Protein AF-A0A2S9MYQ3-F1 (afdb_monomer_lite)

InterPro domains:
  IPR003611 Nuclease associated modular domain 3 [PF07460] (13-32)
  IPR003611 Nuclease associated modular domain 3 [SM00496] (12-28)

Organism: NCBI:txid87883

pL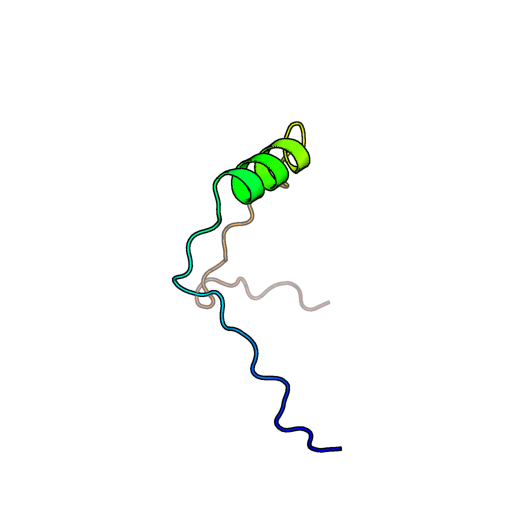DDT: mean 79.1, std 16.09, range [46.56, 97.88]

Foldseek 3Di:
DDPPPPPPPPCPPPDDDPVVVVVVCVVCPPPDDPDDDPDDDPVRDDPDDPD

Secondary structure (DSSP, 8-state):
--GGG------TTPPPPHHHHHHHHHHHTTPPPPPP-----GGG-------

Sequence (51 aa):
MDESKLKKFDRTGTKHSEETKKKISEAQKGKKRGKYRPRVKKDNKPEGDKQ

Structure (mmCIF, N/CA/C/O backbone):
data_AF-A0A2S9MYQ3-F1
#
_entry.id   AF-A0A2S9MYQ3-F1
#
loop_
_atom_site.group_PDB
_atom_site.id
_atom_site.type_symbol
_atom_site.label_atom_id
_atom_site.label_alt_id
_atom_site.label_comp_id
_atom_site.label_asym_id
_atom_site.label_entity_id
_atom_site.label_seq_id
_atom_site.pdbx_PDB_ins_code
_atom_site.Cartn_x
_atom_site.Cartn_y
_atom_site.Cartn_z
_atom_site.occupancy
_atom_site.B_iso_or_equiv
_atom_site.auth_seq_id
_atom_site.auth_comp_id
_atom_site.auth_asym_id
_atom_site.auth_atom_id
_atom_site.pdbx_PDB_model_num
ATOM 1 N N . MET A 1 1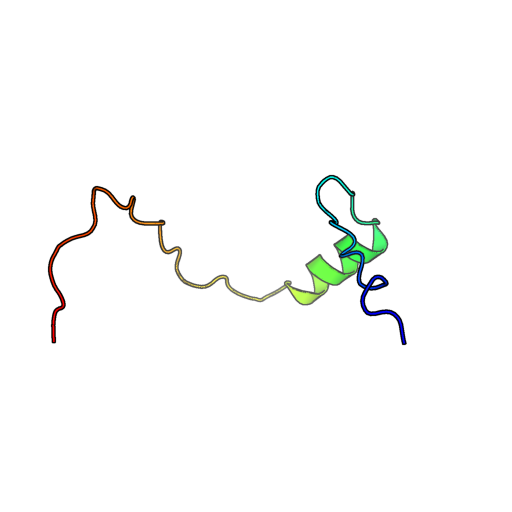 ? -2.466 7.672 -33.108 1.00 50.91 1 MET A N 1
ATOM 2 C CA . MET A 1 1 ? -2.328 7.660 -31.637 1.00 50.91 1 MET A CA 1
ATOM 3 C C . MET A 1 1 ? -2.089 6.218 -31.246 1.00 50.91 1 MET A C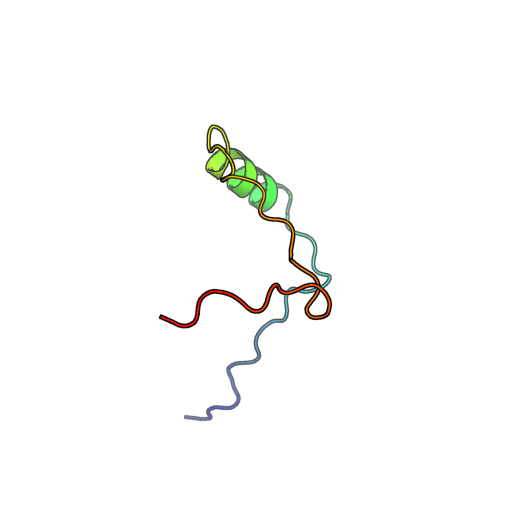 1
ATOM 5 O O . MET A 1 1 ? -3.042 5.476 -31.074 1.00 50.91 1 MET A O 1
ATOM 9 N N . ASP A 1 2 ? -0.827 5.799 -31.261 1.00 54.41 2 ASP A N 1
ATOM 10 C CA . ASP A 1 2 ? -0.442 4.403 -31.071 1.00 54.41 2 ASP A CA 1
ATOM 11 C C . ASP A 1 2 ? -0.784 3.904 -29.664 1.00 54.41 2 ASP A C 1
ATOM 13 O O . ASP A 1 2 ? -0.237 4.357 -28.656 1.00 54.41 2 ASP A O 1
ATOM 17 N N . GLU A 1 3 ? -1.680 2.923 -29.618 1.00 59.41 3 GLU A N 1
ATOM 18 C CA . GLU A 1 3 ? -2.163 2.232 -28.417 1.00 59.41 3 GLU A CA 1
ATOM 19 C C . GLU A 1 3 ? -1.057 1.434 -27.690 1.00 59.41 3 GLU A C 1
ATOM 21 O O . GLU A 1 3 ? -1.251 0.928 -26.585 1.00 59.41 3 GLU A O 1
ATOM 26 N N . SER A 1 4 ? 0.151 1.371 -28.259 1.00 62.19 4 SER A N 1
ATOM 27 C CA . SER A 1 4 ? 1.304 0.615 -27.756 1.00 62.19 4 SER A CA 1
ATOM 28 C C . SER A 1 4 ? 2.045 1.264 -26.574 1.00 62.19 4 SER A C 1
ATOM 30 O O . SER A 1 4 ? 2.993 0.677 -26.045 1.00 62.19 4 SER A O 1
ATOM 32 N N . LYS A 1 5 ? 1.630 2.452 -26.105 1.00 57.59 5 LYS A N 1
ATOM 33 C CA . LYS A 1 5 ? 2.377 3.217 -25.083 1.00 57.59 5 LYS A CA 1
ATOM 34 C C . LYS A 1 5 ? 1.947 2.996 -23.628 1.00 57.59 5 LYS A C 1
ATOM 36 O O . LYS A 1 5 ? 2.564 3.555 -22.723 1.00 57.59 5 LYS A O 1
ATOM 41 N N . LEU A 1 6 ? 0.970 2.135 -23.349 1.00 59.84 6 LEU A N 1
ATOM 42 C CA . LEU A 1 6 ? 0.651 1.735 -21.972 1.00 59.84 6 LEU A CA 1
ATOM 43 C C . LEU A 1 6 ? 1.482 0.516 -21.555 1.00 59.84 6 LEU A C 1
ATOM 45 O O . LEU A 1 6 ? 0.953 -0.543 -21.217 1.00 59.84 6 LEU A O 1
ATOM 49 N N . LYS A 1 7 ? 2.813 0.663 -21.543 1.00 60.72 7 LYS A N 1
ATOM 50 C CA . LYS A 1 7 ? 3.683 -0.277 -20.830 1.00 60.72 7 LYS A CA 1
ATOM 51 C C . LYS A 1 7 ? 3.326 -0.143 -19.351 1.00 60.72 7 LYS A C 1
ATOM 53 O O . LYS A 1 7 ? 3.775 0.788 -18.687 1.00 60.72 7 LYS A O 1
ATOM 58 N N . LYS A 1 8 ? 2.446 -1.018 -18.846 1.00 62.34 8 LYS A N 1
ATOM 59 C CA . LYS A 1 8 ? 2.219 -1.173 -17.406 1.00 62.34 8 LYS A CA 1
ATOM 60 C C . LYS A 1 8 ? 3.602 -1.376 -16.804 1.00 62.34 8 LYS A C 1
ATOM 62 O O . LYS A 1 8 ? 4.222 -2.407 -17.045 1.00 62.34 8 LYS A O 1
ATOM 67 N N . PHE A 1 9 ? 4.107 -0.365 -16.101 1.00 68.94 9 PHE A N 1
ATOM 68 C CA . PHE A 1 9 ? 5.291 -0.518 -15.278 1.00 68.94 9 PHE A CA 1
ATOM 69 C C . PHE A 1 9 ? 4.904 -1.521 -14.207 1.00 68.94 9 PHE A C 1
ATOM 71 O O . PHE A 1 9 ? 4.270 -1.172 -13.210 1.00 68.94 9 PHE A O 1
ATOM 78 N N . ASP A 1 10 ? 5.188 -2.786 -14.480 1.00 76.25 10 ASP A N 1
ATOM 79 C CA . ASP A 1 10 ? 5.089 -3.826 -13.490 1.00 76.25 10 ASP A CA 1
ATOM 80 C C . ASP A 1 10 ? 6.049 -3.433 -12.364 1.00 76.25 10 ASP A C 1
ATOM 82 O O . ASP A 1 10 ? 7.265 -3.390 -12.540 1.00 76.25 10 ASP A O 1
ATOM 86 N N . ARG A 1 11 ? 5.482 -3.019 -11.227 1.00 83.38 11 ARG A N 1
ATOM 87 C CA . ARG A 1 11 ?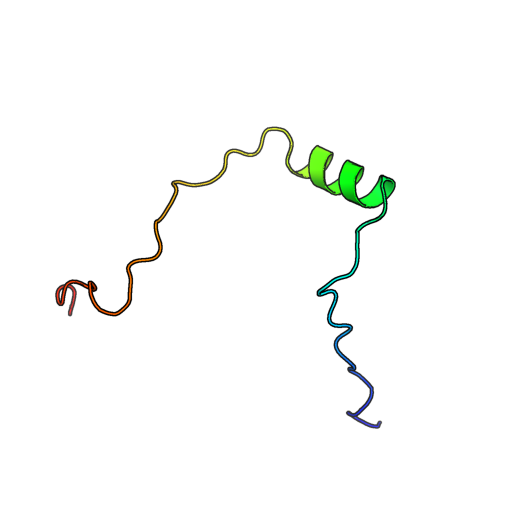 6.253 -2.595 -10.052 1.00 83.38 11 ARG A CA 1
ATOM 88 C C . ARG A 1 11 ? 6.737 -3.791 -9.234 1.00 83.38 11 ARG A C 1
ATOM 90 O O . ARG A 1 11 ? 7.368 -3.591 -8.193 1.00 83.38 11 ARG A O 1
ATOM 97 N N . THR A 1 12 ? 6.457 -5.014 -9.684 1.00 84.69 12 THR A N 1
ATOM 98 C CA . THR A 1 12 ? 6.936 -6.243 -9.054 1.00 84.69 12 THR A CA 1
ATOM 99 C C . THR A 1 12 ? 8.464 -6.222 -8.963 1.00 84.69 12 THR A C 1
ATOM 101 O O . THR A 1 12 ? 9.160 -5.897 -9.918 1.00 84.69 12 THR A O 1
ATOM 104 N N . GLY A 1 13 ? 8.997 -6.499 -7.770 1.00 85.12 13 GLY A N 1
ATOM 105 C CA . GLY A 1 13 ? 10.439 -6.485 -7.490 1.00 85.12 13 GLY A CA 1
ATOM 106 C C . GLY A 1 13 ? 11.044 -5.114 -7.156 1.00 85.12 13 GLY A C 1
ATOM 107 O O . GLY A 1 13 ? 12.158 -5.055 -6.636 1.00 85.12 13 GLY A O 1
ATOM 108 N N . THR A 1 14 ? 10.327 -4.006 -7.371 1.00 89.31 14 THR A N 1
ATOM 109 C CA . THR A 1 14 ? 10.838 -2.668 -7.027 1.00 89.31 14 THR A CA 1
ATOM 110 C C . THR A 1 14 ? 10.603 -2.332 -5.551 1.00 89.31 14 THR A C 1
ATOM 112 O O . THR A 1 14 ? 9.521 -2.560 -5.008 1.00 89.31 14 THR A O 1
ATOM 115 N N . LYS A 1 15 ? 11.619 -1.779 -4.873 1.00 92.75 15 LYS A N 1
ATOM 116 C CA . LYS A 1 15 ? 11.489 -1.304 -3.485 1.00 92.75 15 LYS A CA 1
ATOM 117 C C . LYS A 1 15 ? 10.941 0.123 -3.459 1.00 92.75 15 LYS A C 1
ATOM 119 O O . LYS A 1 15 ? 11.363 0.972 -4.238 1.00 92.75 15 LYS A O 1
ATOM 124 N N . HIS A 1 16 ? 10.042 0.404 -2.518 1.00 92.69 16 HIS A N 1
ATOM 125 C CA . HIS A 1 16 ? 9.599 1.773 -2.247 1.00 92.69 16 HIS A CA 1
ATOM 126 C C . HIS A 1 16 ? 10.703 2.597 -1.575 1.00 92.69 16 HIS A C 1
ATOM 128 O O . HIS A 1 16 ? 11.465 2.066 -0.762 1.00 92.69 16 HIS A O 1
ATOM 134 N N . SER A 1 17 ? 10.742 3.901 -1.868 1.00 95.44 17 SER A N 1
ATOM 135 C CA . SER A 1 17 ? 11.591 4.852 -1.146 1.00 95.44 17 SER A CA 1
ATOM 136 C C . SER A 1 17 ? 11.143 5.005 0.310 1.00 95.44 17 SER A C 1
ATOM 138 O O . SER A 1 17 ? 9.979 4.768 0.646 1.00 95.44 17 SER A O 1
ATOM 140 N N . GLU A 1 18 ? 12.061 5.432 1.177 1.00 97.12 18 GLU A N 1
ATOM 141 C CA . GLU A 1 18 ? 11.791 5.654 2.605 1.00 97.12 18 GLU A CA 1
ATOM 142 C C . GLU A 1 18 ? 10.660 6.667 2.831 1.00 97.12 18 GLU A C 1
ATOM 144 O O . GLU A 1 18 ? 9.763 6.434 3.639 1.00 97.12 18 GLU A O 1
ATOM 149 N N . GLU A 1 19 ? 10.643 7.753 2.057 1.00 96.81 19 GLU A N 1
ATOM 150 C CA . GLU A 1 19 ? 9.573 8.753 2.099 1.00 96.81 19 GLU A CA 1
ATOM 151 C C . GLU A 1 19 ? 8.204 8.145 1.751 1.00 96.81 19 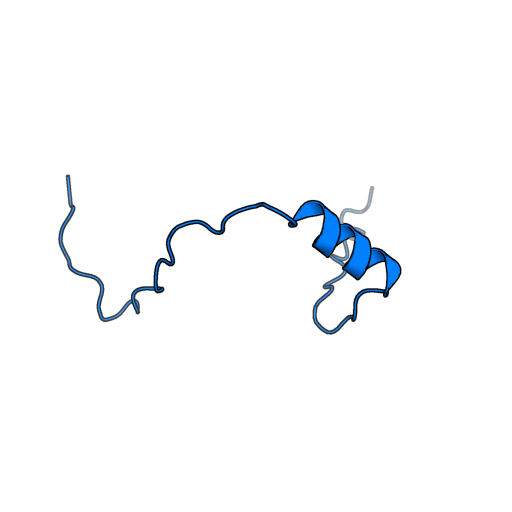GLU A C 1
ATOM 153 O O . GLU A 1 19 ? 7.214 8.374 2.446 1.00 96.81 19 GLU A O 1
ATOM 158 N N . THR A 1 20 ? 8.147 7.307 0.711 1.00 96.06 20 THR A N 1
ATOM 159 C CA . THR A 1 20 ? 6.897 6.663 0.283 1.00 96.06 20 THR A CA 1
ATOM 160 C C . THR A 1 20 ? 6.387 5.687 1.342 1.00 96.06 20 THR A C 1
ATOM 162 O O . THR A 1 20 ? 5.194 5.669 1.644 1.00 96.06 20 THR A O 1
ATOM 165 N N . LYS A 1 21 ? 7.283 4.901 1.956 1.00 96.31 21 LYS A N 1
ATOM 166 C CA . LYS A 1 21 ? 6.920 3.996 3.058 1.00 96.31 21 LYS A CA 1
ATOM 167 C C . LYS A 1 21 ? 6.345 4.759 4.250 1.00 96.31 21 LYS A C 1
ATOM 169 O O . LYS A 1 21 ? 5.341 4.319 4.809 1.00 96.31 21 LYS A O 1
ATOM 174 N N . LYS A 1 22 ? 6.947 5.900 4.616 1.00 97.75 22 LYS A N 1
ATOM 175 C CA . LYS A 1 22 ? 6.454 6.765 5.701 1.00 97.75 22 LYS A CA 1
ATOM 176 C C . LYS A 1 22 ? 5.033 7.252 5.414 1.00 97.75 22 LYS A C 1
ATOM 178 O O . LYS A 1 22 ? 4.149 6.985 6.223 1.00 97.75 22 LYS A O 1
ATOM 183 N N . LYS A 1 23 ? 4.785 7.803 4.220 1.00 97.88 23 LYS A N 1
ATOM 184 C CA . LYS A 1 23 ? 3.446 8.255 3.792 1.00 97.88 23 LYS A CA 1
ATOM 185 C C . LYS A 1 23 ? 2.393 7.142 3.860 1.00 97.88 23 LYS A C 1
ATOM 187 O O . LYS A 1 23 ? 1.290 7.358 4.355 1.00 97.88 23 LYS A O 1
ATOM 192 N N . ILE A 1 24 ? 2.730 5.933 3.395 1.00 96.56 24 ILE A N 1
ATOM 193 C CA . ILE A 1 24 ? 1.829 4.768 3.469 1.00 96.56 24 ILE A CA 1
ATOM 194 C C . ILE A 1 24 ? 1.529 4.402 4.930 1.00 96.56 24 ILE A C 1
ATOM 196 O O . ILE A 1 24 ? 0.375 4.140 5.270 1.00 96.56 24 ILE A O 1
ATOM 200 N N . SER A 1 25 ? 2.554 4.392 5.787 1.00 96.12 25 SER A N 1
ATOM 201 C CA . SER A 1 25 ? 2.421 4.079 7.213 1.00 96.12 25 SER A CA 1
ATOM 202 C C . SER A 1 25 ? 1.516 5.083 7.933 1.00 96.12 25 SER A C 1
ATOM 204 O O . SER A 1 25 ? 0.564 4.688 8.606 1.00 96.12 25 SER A O 1
ATOM 206 N N . GLU A 1 26 ? 1.747 6.381 7.724 1.00 97.19 26 GLU A N 1
ATOM 207 C CA . GLU A 1 26 ? 0.940 7.459 8.302 1.00 97.19 26 GLU A CA 1
ATOM 208 C C . GLU A 1 26 ? -0.523 7.363 7.867 1.00 97.19 26 GLU A C 1
ATOM 210 O O . GLU A 1 26 ? -1.422 7.415 8.704 1.00 97.19 26 GLU A O 1
ATOM 215 N N . ALA A 1 27 ? -0.771 7.115 6.578 1.00 96.50 27 ALA A N 1
ATOM 216 C CA . ALA A 1 27 ? -2.122 6.974 6.045 1.00 96.50 27 ALA A CA 1
ATOM 217 C C . ALA A 1 27 ? -2.877 5.740 6.577 1.00 96.50 27 ALA A C 1
ATOM 219 O O . ALA A 1 27 ? -4.110 5.706 6.515 1.00 96.50 27 ALA A O 1
ATOM 220 N N . GLN A 1 28 ? -2.166 4.710 7.046 1.00 95.88 28 GLN A N 1
ATOM 221 C CA . GLN A 1 28 ? -2.752 3.492 7.620 1.00 95.88 28 GLN A CA 1
ATOM 222 C C . GLN A 1 28 ? -2.834 3.524 9.151 1.00 95.88 28 GLN A C 1
ATOM 224 O O . GLN A 1 28 ? -3.512 2.685 9.749 1.00 95.88 28 GLN A O 1
ATOM 229 N N . LYS A 1 29 ? -2.188 4.494 9.803 1.00 95.44 29 LYS A N 1
ATOM 230 C CA . LYS A 1 29 ? -2.201 4.625 11.260 1.00 95.44 29 LYS A CA 1
ATOM 231 C C . LYS A 1 29 ? -3.640 4.813 11.7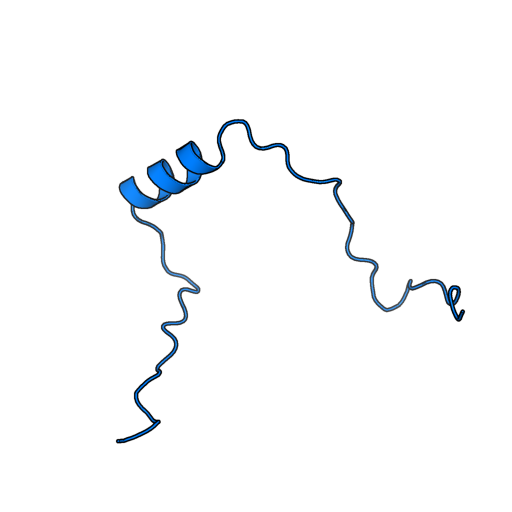60 1.00 95.44 29 LYS A C 1
ATOM 233 O O . LYS A 1 29 ? -4.384 5.648 11.259 1.00 95.44 29 LYS A O 1
ATOM 238 N N . GLY A 1 30 ? -4.050 3.990 12.727 1.00 94.19 30 GLY A N 1
ATOM 239 C CA . GLY A 1 30 ? -5.405 4.008 13.297 1.00 94.19 30 GLY A CA 1
ATOM 240 C C . GLY A 1 30 ? -6.482 3.286 12.475 1.00 94.19 30 GLY A C 1
ATOM 241 O O . GLY A 1 30 ? -7.588 3.083 12.978 1.00 94.19 30 GLY A O 1
ATOM 242 N N . LYS A 1 31 ? -6.183 2.825 11.252 1.00 94.75 31 LYS A N 1
ATOM 243 C CA . LYS A 1 31 ? -7.133 2.038 10.452 1.00 94.75 31 LYS A CA 1
ATOM 244 C C . LYS A 1 31 ? -7.109 0.577 10.896 1.00 94.75 31 LYS A C 1
ATOM 246 O O . LYS A 1 31 ? -6.096 -0.111 10.780 1.00 94.75 31 LYS A O 1
ATOM 251 N N . LYS A 1 32 ? -8.245 0.078 11.393 1.00 91.56 32 LYS A N 1
ATOM 252 C CA . LYS A 1 32 ? -8.404 -1.349 11.706 1.00 91.56 32 LYS A CA 1
ATOM 253 C C . LYS A 1 32 ? -8.528 -2.142 10.407 1.00 91.56 32 LYS A C 1
ATOM 255 O O . LYS A 1 32 ? -9.308 -1.784 9.526 1.00 91.56 32 LYS A O 1
ATOM 260 N N . ARG A 1 33 ? -7.783 -3.244 10.294 1.00 88.31 33 ARG A N 1
ATOM 261 C CA . ARG A 1 33 ? -8.000 -4.207 9.206 1.00 88.31 33 ARG A CA 1
ATOM 262 C C . ARG A 1 33 ? -9.370 -4.859 9.405 1.00 88.31 33 ARG A C 1
ATOM 264 O O . ARG A 1 33 ? -9.771 -5.126 10.536 1.00 88.31 33 ARG A O 1
ATOM 271 N N . GLY A 1 34 ? -10.082 -5.109 8.306 1.00 88.25 34 GLY A N 1
ATOM 272 C CA . GLY A 1 34 ? -11.301 -5.915 8.341 1.00 88.25 34 GLY A CA 1
ATOM 273 C C . GLY A 1 34 ? -11.027 -7.329 8.865 1.00 88.25 34 GLY A C 1
ATOM 274 O O . GLY A 1 34 ? -9.873 -7.746 8.993 1.00 88.25 34 GLY A O 1
ATOM 275 N N . LYS A 1 35 ? -12.095 -8.080 9.155 1.00 90.56 35 LYS A N 1
ATOM 276 C CA . LYS A 1 35 ? -11.991 -9.477 9.601 1.00 90.56 35 LYS A CA 1
ATOM 277 C C . LYS A 1 35 ? -11.136 -10.275 8.613 1.00 90.56 35 LYS A C 1
ATOM 279 O O . LYS A 1 35 ? -11.342 -10.179 7.401 1.00 90.56 35 LYS A O 1
ATOM 284 N N . TYR A 1 36 ? -10.191 -11.061 9.125 1.00 86.75 36 TYR A N 1
ATOM 285 C CA . TYR A 1 36 ? -9.419 -11.968 8.285 1.00 86.75 36 TYR A CA 1
ATOM 286 C C . TYR A 1 36 ? -10.368 -12.991 7.658 1.00 86.75 36 TYR A C 1
ATOM 288 O O . TYR A 1 36 ? -11.082 -13.698 8.366 1.00 86.75 36 TYR A O 1
ATOM 296 N N . ARG A 1 37 ? -10.398 -13.048 6.325 1.00 82.75 37 ARG A N 1
ATOM 297 C CA . ARG A 1 37 ? -11.129 -14.073 5.577 1.00 82.75 37 ARG A CA 1
ATOM 298 C C . ARG A 1 37 ? -10.081 -14.997 4.963 1.00 82.75 37 ARG A C 1
ATOM 300 O O . ARG A 1 37 ? -9.438 -14.579 3.994 1.00 82.75 37 ARG A O 1
ATOM 307 N N . PRO A 1 38 ? -9.844 -16.195 5.526 1.00 84.19 38 PRO A N 1
ATOM 308 C CA . PRO A 1 38 ? -8.945 -17.147 4.895 1.00 84.19 38 PRO A CA 1
ATOM 309 C C . PRO A 1 38 ? -9.470 -17.453 3.494 1.00 84.19 38 PRO A C 1
ATOM 311 O O . PRO A 1 38 ? -10.675 -17.610 3.284 1.00 84.19 38 PRO A O 1
ATOM 314 N N . ARG A 1 39 ? -8.567 -17.515 2.514 1.00 80.19 39 ARG A N 1
ATOM 315 C CA . ARG A 1 39 ? -8.935 -17.967 1.173 1.00 80.19 39 ARG A CA 1
ATOM 316 C C . ARG A 1 39 ? -9.331 -19.439 1.287 1.00 80.19 39 ARG A C 1
ATOM 318 O O . ARG A 1 39 ? -8.475 -20.273 1.573 1.00 80.19 39 ARG A O 1
ATOM 325 N N . VAL A 1 40 ? -10.607 -19.753 1.074 1.00 78.88 40 VAL A N 1
ATOM 326 C CA . VAL A 1 40 ? -11.053 -21.147 0.963 1.00 78.88 40 VAL A CA 1
ATOM 327 C C . VAL A 1 40 ? -10.363 -21.733 -0.269 1.00 78.88 40 VAL A C 1
ATOM 329 O O . VAL A 1 40 ? -10.440 -21.153 -1.357 1.00 78.88 40 VAL A O 1
ATOM 332 N N . LYS A 1 41 ? -9.616 -22.829 -0.098 1.00 73.25 41 LYS A N 1
ATOM 333 C CA . LYS A 1 41 ? -9.048 -23.570 -1.233 1.00 73.25 41 LYS A CA 1
ATOM 334 C C . LYS A 1 41 ? -10.210 -24.025 -2.115 1.00 73.25 41 LYS A C 1
ATOM 336 O O . LYS A 1 41 ? -11.236 -24.439 -1.583 1.00 73.25 41 LYS A O 1
ATOM 341 N N . LYS A 1 42 ? -10.063 -23.923 -3.440 1.00 62.53 42 LYS A N 1
ATOM 342 C CA . LYS A 1 42 ? -11.131 -24.233 -4.410 1.00 62.53 42 LYS A CA 1
ATOM 343 C C . LYS A 1 42 ? -11.725 -25.630 -4.177 1.00 62.53 42 LYS A C 1
ATOM 345 O O . LYS A 1 42 ? -12.929 -25.800 -4.325 1.00 62.53 42 LYS A O 1
ATOM 350 N N . ASP A 1 43 ? -10.890 -26.553 -3.715 1.00 66.62 43 ASP A N 1
ATOM 351 C CA . ASP A 1 43 ? -11.219 -27.961 -3.480 1.00 66.62 43 ASP A CA 1
ATOM 352 C C . ASP A 1 43 ? -12.004 -28.206 -2.173 1.00 66.62 43 ASP A C 1
ATOM 354 O O . ASP A 1 43 ? -12.582 -29.270 -2.001 1.00 66.62 43 ASP A O 1
ATOM 358 N N . ASN A 1 44 ? -12.087 -27.208 -1.278 1.00 64.94 44 ASN A N 1
ATOM 359 C CA . ASN A 1 44 ? -12.839 -27.264 -0.014 1.00 64.94 44 ASN A CA 1
ATOM 360 C C . ASN A 1 44 ? -14.027 -26.280 0.005 1.00 64.94 44 ASN A C 1
ATOM 362 O O . ASN A 1 44 ? -14.456 -25.842 1.076 1.00 64.94 44 ASN A O 1
ATOM 366 N N . LYS A 1 45 ? -14.533 -25.853 -1.160 1.00 64.50 45 LYS A N 1
ATOM 367 C CA . LYS A 1 45 ? -15.702 -24.965 -1.232 1.00 64.50 45 LYS A CA 1
ATOM 368 C C . LYS A 1 45 ? -16.963 -25.774 -0.878 1.00 64.50 45 LYS A C 1
ATOM 370 O O . LYS A 1 45 ? -17.255 -26.718 -1.606 1.00 64.50 45 LYS A O 1
ATOM 375 N N . PRO A 1 46 ? -17.723 -25.434 0.180 1.00 66.44 46 PRO A N 1
ATOM 376 C CA . PRO A 1 46 ? -19.011 -26.077 0.415 1.00 66.44 46 PRO A CA 1
ATOM 377 C C . PRO A 1 46 ? -19.954 -25.755 -0.756 1.00 66.44 46 PRO A C 1
ATOM 379 O O . PRO A 1 46 ? -20.148 -24.587 -1.107 1.00 66.44 46 PRO A O 1
ATOM 382 N N . GLU A 1 47 ? -20.503 -26.789 -1.398 1.00 63.09 47 GLU A N 1
ATOM 383 C CA . GLU A 1 47 ? -21.646 -26.653 -2.302 1.00 63.09 47 GLU A CA 1
ATOM 384 C C . GLU A 1 47 ? -22.871 -26.294 -1.463 1.00 63.09 47 GLU A C 1
ATOM 386 O O . GLU A 1 47 ? -23.530 -27.156 -0.895 1.00 63.09 47 GLU A O 1
ATOM 391 N N . GLY A 1 48 ? -23.161 -25.007 -1.334 1.00 63.41 48 GLY A N 1
ATOM 392 C CA . GLY A 1 48 ? -24.317 -24.585 -0.559 1.00 63.41 48 GLY A CA 1
ATOM 393 C C . GLY A 1 48 ? -24.362 -23.085 -0.417 1.00 63.41 48 GLY A C 1
ATOM 394 O O . GLY A 1 48 ? -23.846 -22.553 0.550 1.00 63.41 48 GLY A O 1
ATOM 395 N N . ASP A 1 49 ? -24.873 -22.442 -1.461 1.00 59.66 49 ASP A N 1
ATOM 396 C CA . ASP A 1 49 ? -25.792 -21.300 -1.408 1.00 59.66 49 ASP A CA 1
ATOM 397 C C . ASP A 1 49 ? -26.176 -21.011 -2.867 1.00 59.66 49 ASP A C 1
ATOM 399 O O . ASP A 1 49 ? -25.754 -20.036 -3.488 1.00 59.66 49 ASP A O 1
ATOM 403 N N . LYS A 1 50 ? -26.897 -21.967 -3.468 1.00 46.56 50 LYS A N 1
ATOM 404 C CA . LYS A 1 50 ? -27.703 -21.700 -4.660 1.00 46.56 50 LYS A CA 1
ATOM 405 C C . LYS A 1 50 ? -29.031 -21.168 -4.119 1.00 46.56 50 LYS A C 1
ATOM 407 O O . LYS A 1 50 ? -29.838 -21.966 -3.649 1.00 46.56 50 LYS A O 1
ATOM 412 N N . GLN A 1 51 ? -29.180 -19.846 -4.083 1.00 47.03 51 GLN A N 1
ATOM 413 C CA . GLN A 1 51 ? -30.501 -19.216 -4.033 1.00 47.03 51 GLN A CA 1
ATOM 414 C C . GLN A 1 51 ? -31.086 -19.188 -5.441 1.00 47.03 51 GLN A C 1
ATOM 416 O O . GLN A 1 51 ? -30.286 -19.002 -6.390 1.00 47.03 51 GLN A O 1
#

Radius of gyration: 19.88 Å; chains: 1; bounding box: 42×37×45 Å